Protein AF-A0A0A1D2S9-F1 (afdb_monomer_lite)

Sequence (46 aa):
MLAVVDAGEPPLQLFLGNYPLDVAKTDYTRRVAAWEAWNDISVAAV

Secondary structure (DSSP, 8-state):
--TTTS-SS--SS---SSSHHHHHHHHHHHHHHHHHHTHHHHHHT-

Radius of gyration: 16.84 Å; chains: 1; bounding box: 44×26×28 Å

Foldseek 3Di:
DPVQVVDPDRDPDDDDDDPPVVVVVVVVVVVVVVCVVCVVVVVVVD

Structure (mmCIF, N/CA/C/O backbone):
data_AF-A0A0A1D2S9-F1
#
_entry.id   AF-A0A0A1D2S9-F1
#
loop_
_atom_site.group_PDB
_atom_site.id
_atom_site.type_symbol
_atom_site.label_atom_id
_atom_site.label_alt_id
_atom_site.label_comp_id
_atom_site.label_asym_id
_atom_site.label_entity_id
_atom_site.label_seq_id
_atom_site.pdbx_PDB_ins_code
_atom_site.Cartn_x
_atom_site.Cartn_y
_atom_site.Cartn_z
_atom_site.occupancy
_atom_site.B_iso_or_equiv
_atom_site.auth_seq_id
_atom_site.auth_comp_id
_atom_site.auth_asym_id
_atom_site.auth_atom_id
_atom_site.pdbx_PDB_model_num
ATOM 1 N N . MET A 1 1 ? -23.620 3.061 17.143 1.00 59.97 1 MET A N 1
ATOM 2 C CA . MET A 1 1 ? -22.802 1.898 16.748 1.00 59.97 1 MET A CA 1
ATOM 3 C C . MET A 1 1 ? -21.678 2.378 15.860 1.00 59.97 1 MET A C 1
ATOM 5 O O . MET A 1 1 ? -21.924 3.202 14.985 1.00 59.97 1 MET A O 1
ATOM 9 N N . LEU A 1 2 ? -20.457 1.925 16.128 1.00 78.69 2 LEU A N 1
ATOM 10 C CA . LEU A 1 2 ? -19.324 2.122 15.232 1.00 78.69 2 LEU A CA 1
ATOM 11 C C . LEU A 1 2 ? -19.292 0.900 14.317 1.00 78.69 2 LEU A C 1
ATOM 13 O O . LEU A 1 2 ? -18.888 -0.163 14.767 1.00 78.69 2 LEU A O 1
ATOM 17 N N . ALA A 1 3 ? -19.698 1.050 13.054 1.00 84.56 3 ALA A N 1
ATOM 18 C CA . ALA A 1 3 ? -19.838 -0.073 12.117 1.00 84.56 3 ALA A CA 1
ATOM 19 C C . ALA A 1 3 ? -18.565 -0.934 11.969 1.00 84.56 3 ALA A C 1
ATOM 21 O O . ALA A 1 3 ? -18.652 -2.109 11.642 1.00 84.56 3 ALA A O 1
ATOM 22 N N . VAL A 1 4 ? -17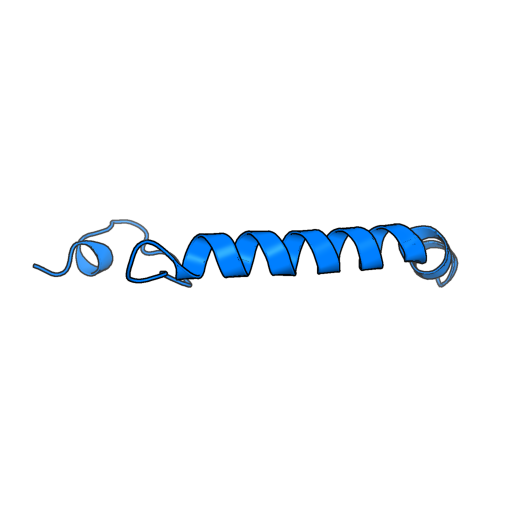.383 -0.365 12.242 1.00 86.31 4 VAL A N 1
ATOM 23 C CA . VAL A 1 4 ? -16.108 -1.100 12.266 1.00 86.31 4 VAL A CA 1
ATOM 24 C C . VAL A 1 4 ? -16.019 -2.121 13.407 1.00 86.31 4 VAL A C 1
ATOM 26 O O . VAL A 1 4 ? -15.413 -3.167 13.229 1.00 86.31 4 VAL A O 1
ATOM 29 N N . VAL A 1 5 ? -16.623 -1.839 14.563 1.00 84.81 5 VAL A N 1
ATOM 30 C CA . VAL A 1 5 ? -16.631 -2.735 15.734 1.00 84.81 5 VAL A CA 1
ATOM 31 C C . VAL A 1 5 ? -17.605 -3.893 15.522 1.00 84.81 5 VAL A C 1
ATOM 33 O O . VAL A 1 5 ? -17.377 -4.988 16.021 1.00 84.81 5 VAL A O 1
ATOM 36 N N . ASP A 1 6 ? -18.662 -3.650 14.747 1.00 89.25 6 ASP A N 1
ATOM 37 C CA . ASP A 1 6 ? -19.683 -4.645 14.414 1.00 89.25 6 ASP A CA 1
ATOM 38 C C . ASP A 1 6 ? -19.278 -5.535 13.215 1.00 89.25 6 ASP A C 1
ATOM 40 O O . ASP A 1 6 ? -20.002 -6.466 12.859 1.00 89.25 6 ASP A O 1
ATOM 44 N N . ALA A 1 7 ? -18.140 -5.261 12.564 1.00 88.31 7 ALA A N 1
ATOM 45 C CA . ALA A 1 7 ? -17.639 -6.062 11.452 1.00 88.31 7 ALA A CA 1
ATOM 46 C C . ALA A 1 7 ? -17.093 -7.407 11.958 1.00 88.31 7 ALA A C 1
ATOM 48 O O . ALA A 1 7 ? -16.256 -7.440 12.855 1.00 88.31 7 ALA A O 1
ATOM 49 N N . GLY A 1 8 ? -17.527 -8.519 11.351 1.00 92.00 8 GLY A N 1
ATOM 50 C CA . GLY A 1 8 ? -17.070 -9.863 11.738 1.00 92.00 8 GLY A CA 1
ATOM 51 C C . GLY A 1 8 ? -15.560 -10.071 11.580 1.00 92.00 8 GLY A C 1
ATOM 52 O O . GLY A 1 8 ? -14.966 -10.833 12.335 1.00 92.00 8 GLY A O 1
ATOM 53 N N . GLU A 1 9 ? -14.939 -9.350 10.646 1.00 91.50 9 GLU A N 1
ATOM 54 C CA . GLU A 1 9 ? -13.489 -9.295 10.483 1.00 91.50 9 GLU A CA 1
ATOM 55 C C . GLU A 1 9 ? -13.071 -7.836 10.235 1.00 91.50 9 GLU A C 1
ATOM 57 O O . GLU A 1 9 ? -13.127 -7.351 9.099 1.00 91.50 9 GLU A O 1
ATOM 62 N N . PRO A 1 10 ? -12.751 -7.075 11.298 1.00 88.44 10 PRO A N 1
ATOM 63 C CA . PRO A 1 10 ? -12.397 -5.674 11.153 1.00 88.44 10 PRO A CA 1
ATOM 64 C C . PRO A 1 10 ? -11.035 -5.539 10.456 1.00 88.44 10 PRO A C 1
ATOM 66 O O . PRO A 1 10 ? -10.107 -6.297 10.752 1.00 88.44 10 PRO A O 1
ATOM 69 N N . PRO A 1 11 ? -10.871 -4.560 9.550 1.00 88.81 11 PRO A N 1
ATOM 70 C CA . PRO A 1 11 ? -9.599 -4.354 8.877 1.00 88.81 11 PRO A CA 1
ATOM 71 C C . PRO A 1 11 ? -8.531 -3.883 9.872 1.00 88.81 11 PRO A C 1
ATOM 73 O O . PRO A 1 11 ? -8.808 -3.077 10.760 1.00 88.81 11 PRO A O 1
ATOM 76 N N . LEU A 1 12 ? -7.283 -4.315 9.664 1.00 90.62 12 LEU A N 1
ATOM 77 C CA . LEU A 1 12 ? -6.132 -3.872 10.465 1.00 90.62 12 LEU A CA 1
ATOM 78 C C . LEU A 1 12 ? -5.918 -2.348 10.389 1.00 90.62 12 LEU A C 1
ATOM 80 O O . L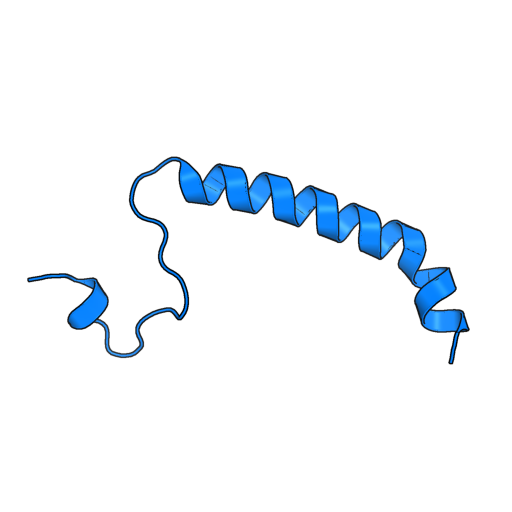EU A 1 12 ? -5.443 -1.733 11.340 1.00 90.62 12 LEU A O 1
ATOM 84 N N . GLN A 1 13 ? -6.287 -1.738 9.260 1.00 91.00 13 GLN A N 1
ATOM 85 C CA . GLN A 1 13 ? -6.236 -0.298 9.042 1.00 91.00 13 GLN A CA 1
ATOM 86 C C . GLN A 1 13 ? -7.523 0.180 8.365 1.00 91.00 13 GLN A C 1
ATOM 88 O O . GLN A 1 13 ? -7.931 -0.352 7.334 1.00 91.00 13 GLN A O 1
ATOM 93 N N . LEU A 1 14 ? -8.134 1.225 8.925 1.00 91.25 14 LEU A N 1
ATOM 94 C CA . LEU A 1 14 ? -9.327 1.876 8.389 1.00 91.25 14 LEU A CA 1
ATOM 95 C C . LEU A 1 14 ? -9.027 3.346 8.090 1.00 91.25 14 LEU A C 1
ATOM 97 O O . LEU A 1 14 ? -8.511 4.070 8.940 1.00 91.25 14 LEU A O 1
ATOM 101 N N . PHE A 1 15 ? -9.400 3.800 6.897 1.00 91.62 15 PHE A N 1
ATOM 102 C CA . PHE A 1 15 ? -9.374 5.215 6.544 1.00 91.62 15 PHE A CA 1
ATOM 103 C C . PHE A 1 15 ? -10.731 5.848 6.850 1.00 91.62 15 PHE A C 1
ATOM 105 O O . PHE A 1 15 ? -11.769 5.337 6.434 1.00 91.62 15 PHE A O 1
ATOM 112 N N . LEU A 1 16 ? -10.722 6.964 7.579 1.00 91.50 16 LEU A N 1
ATOM 113 C CA . LEU A 1 16 ? -11.927 7.724 7.905 1.00 91.50 16 LEU A CA 1
ATOM 114 C C . LEU A 1 16 ? -12.032 8.946 6.987 1.00 91.50 16 LEU A C 1
ATOM 116 O O . LEU A 1 16 ? -11.094 9.734 6.886 1.00 91.50 16 LEU A O 1
ATOM 120 N N . GLY A 1 17 ? -13.185 9.111 6.337 1.00 89.62 17 GLY A N 1
ATOM 121 C CA . GLY A 1 17 ? -13.406 10.146 5.323 1.00 89.62 17 GLY A CA 1
ATOM 122 C C . GLY A 1 17 ? -13.094 9.674 3.897 1.00 89.62 17 GLY A C 1
ATOM 123 O O . GLY A 1 17 ? -12.644 8.553 3.680 1.00 89.62 17 GLY A O 1
ATOM 124 N N . ASN A 1 18 ? -13.368 10.527 2.907 1.00 90.00 18 ASN A N 1
ATOM 125 C CA . ASN A 1 18 ? -13.297 10.172 1.481 1.00 90.00 18 ASN A CA 1
ATOM 126 C C . ASN A 1 18 ? -11.925 10.412 0.828 1.00 90.00 18 ASN A C 1
ATOM 128 O O . ASN A 1 18 ? -11.660 9.867 -0.232 1.00 90.00 18 ASN A O 1
ATOM 132 N N . TYR A 1 19 ? -11.056 11.207 1.446 1.00 92.94 19 TYR A N 1
ATOM 133 C CA . TYR A 1 19 ? -9.781 11.632 0.864 1.00 92.94 19 TYR A CA 1
ATOM 134 C C . TYR A 1 19 ? -8.568 10.734 1.190 1.00 92.94 19 TYR A C 1
ATOM 136 O O . TYR A 1 19 ? -7.750 10.490 0.300 1.00 92.94 19 TYR A O 1
ATOM 144 N N . PRO A 1 20 ? -8.401 10.203 2.421 1.00 93.88 20 PRO A N 1
ATOM 145 C CA . PRO A 1 20 ? -7.157 9.521 2.794 1.00 93.88 20 PRO A CA 1
ATOM 146 C C . PRO A 1 20 ? -6.841 8.269 1.966 1.00 93.88 20 PRO A C 1
ATOM 148 O O . PRO A 1 20 ? -5.671 7.980 1.715 1.00 93.88 20 PRO A O 1
ATOM 151 N N . LEU A 1 21 ? -7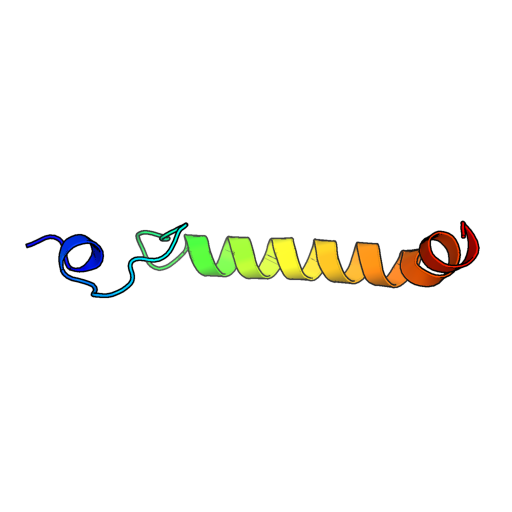.870 7.545 1.511 1.00 94.06 21 LEU A N 1
ATOM 152 C CA . LEU A 1 21 ? -7.691 6.351 0.686 1.00 94.06 21 LEU A CA 1
ATOM 153 C C . LEU A 1 21 ? -7.058 6.685 -0.674 1.00 94.06 21 LEU A C 1
ATOM 155 O O . LEU A 1 21 ? -6.208 5.937 -1.153 1.00 94.06 21 LEU A O 1
ATOM 159 N N . ASP A 1 22 ? -7.429 7.809 -1.283 1.00 95.00 22 ASP A N 1
ATOM 160 C CA . ASP A 1 22 ? -6.912 8.207 -2.596 1.00 95.00 22 ASP A 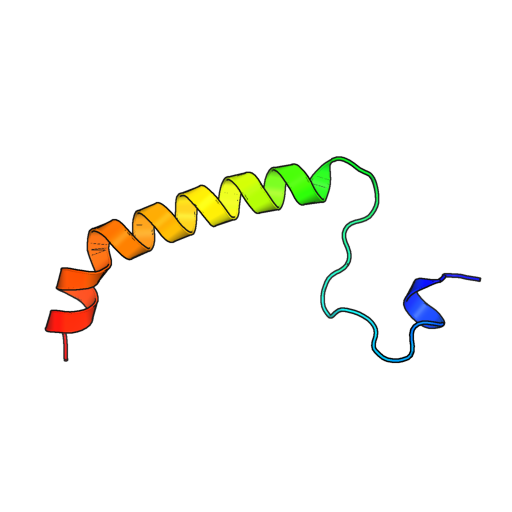CA 1
ATOM 161 C C . ASP A 1 22 ? -5.453 8.672 -2.521 1.00 95.00 22 ASP A C 1
ATOM 163 O O . ASP A 1 22 ? -4.639 8.352 -3.395 1.00 95.00 22 ASP A O 1
ATOM 167 N N . VAL A 1 23 ? -5.087 9.345 -1.426 1.00 95.75 23 VAL A N 1
ATOM 168 C CA . VAL A 1 23 ? -3.687 9.679 -1.126 1.00 95.75 23 VAL A CA 1
ATOM 169 C C . VAL A 1 23 ? -2.861 8.407 -0.950 1.00 95.75 23 VAL A C 1
ATOM 171 O O . VAL A 1 23 ? -1.809 8.275 -1.576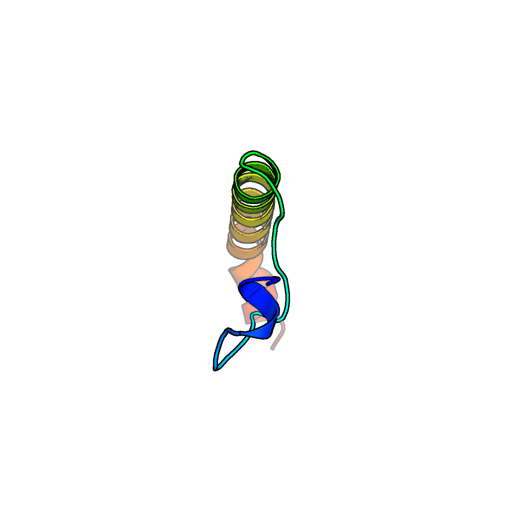 1.00 95.75 23 VAL A O 1
ATOM 174 N N . ALA A 1 24 ? -3.352 7.450 -0.154 1.00 95.31 24 ALA A N 1
ATOM 175 C CA . ALA A 1 24 ? -2.663 6.182 0.066 1.00 95.31 24 ALA A CA 1
ATOM 176 C C . ALA A 1 24 ? -2.467 5.416 -1.251 1.00 95.31 24 ALA A C 1
ATOM 178 O O . ALA A 1 24 ? -1.352 4.998 -1.553 1.00 95.31 24 ALA A O 1
ATOM 179 N N . LYS A 1 25 ? -3.510 5.299 -2.083 1.00 95.75 25 LYS A N 1
ATOM 180 C CA . LYS A 1 25 ? -3.418 4.661 -3.409 1.00 95.75 25 LYS A CA 1
ATOM 181 C C . LYS A 1 25 ? -2.343 5.301 -4.282 1.00 95.75 25 LYS A C 1
ATOM 183 O O . LYS A 1 25 ? -1.546 4.590 -4.893 1.00 95.75 25 LYS A O 1
ATOM 188 N N . THR A 1 26 ? -2.309 6.630 -4.328 1.00 97.00 26 THR A N 1
ATOM 189 C CA . THR A 1 26 ? -1.321 7.374 -5.119 1.00 97.00 26 THR A CA 1
ATOM 190 C C . THR A 1 26 ? 0.101 7.084 -4.644 1.00 97.00 26 THR A C 1
ATOM 192 O O . THR A 1 26 ? 0.981 6.801 -5.456 1.00 97.00 26 THR A O 1
ATOM 195 N N . ASP A 1 27 ? 0.329 7.129 -3.334 1.00 97.00 27 ASP A N 1
ATOM 196 C CA . ASP A 1 27 ? 1.649 6.902 -2.751 1.00 97.00 27 ASP A CA 1
ATOM 197 C C . ASP A 1 27 ? 2.119 5.450 -2.932 1.00 97.00 27 ASP A C 1
ATOM 199 O O . ASP A 1 27 ? 3.228 5.213 -3.411 1.00 97.00 27 ASP A O 1
ATOM 203 N N . TYR A 1 28 ? 1.255 4.469 -2.657 1.00 96.75 28 TYR A N 1
ATOM 204 C CA . TYR A 1 28 ? 1.573 3.056 -2.877 1.00 96.75 28 TYR A CA 1
ATOM 205 C C . TYR A 1 28 ? 1.864 2.750 -4.343 1.00 96.75 28 TYR A C 1
ATOM 207 O O . TYR A 1 28 ? 2.818 2.032 -4.623 1.00 96.75 28 TYR A O 1
ATOM 215 N N . THR A 1 29 ? 1.116 3.339 -5.278 1.00 98.00 29 THR A N 1
ATOM 216 C CA . THR A 1 29 ? 1.381 3.166 -6.715 1.00 98.00 29 THR A CA 1
ATOM 217 C C . THR A 1 29 ? 2.787 3.651 -7.077 1.00 98.00 29 THR A C 1
ATOM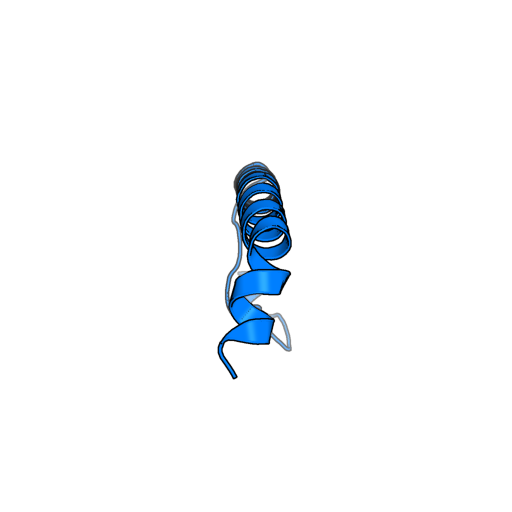 219 O O . THR A 1 29 ? 3.520 2.958 -7.777 1.00 98.00 29 THR A O 1
ATOM 222 N N . ARG A 1 30 ? 3.208 4.811 -6.551 1.00 97.88 30 ARG A N 1
ATOM 223 C CA . ARG A 1 30 ? 4.570 5.336 -6.763 1.00 97.88 30 ARG A CA 1
ATOM 224 C C . ARG A 1 30 ? 5.636 4.420 -6.168 1.00 97.88 30 ARG A C 1
ATOM 226 O O . ARG A 1 30 ? 6.658 4.188 -6.807 1.00 97.88 30 ARG A O 1
ATOM 233 N N . ARG A 1 31 ? 5.404 3.905 -4.958 1.00 97.75 31 ARG A N 1
ATOM 234 C CA . ARG A 1 31 ? 6.332 2.990 -4.278 1.00 97.75 31 ARG A CA 1
ATOM 235 C C . ARG A 1 31 ? 6.480 1.672 -5.027 1.00 97.75 31 ARG A C 1
ATOM 237 O O . ARG A 1 31 ? 7.605 1.244 -5.240 1.00 97.75 31 ARG A O 1
ATOM 244 N N . VAL A 1 32 ? 5.373 1.073 -5.463 1.00 97.94 32 VAL A N 1
ATOM 245 C CA . VAL A 1 32 ? 5.389 -0.173 -6.240 1.00 97.94 32 VAL A CA 1
ATOM 246 C C . VAL A 1 32 ? 6.157 0.022 -7.542 1.00 97.94 32 VAL A C 1
ATOM 248 O O . VAL A 1 32 ? 7.070 -0.750 -7.803 1.00 97.94 32 VAL A O 1
ATOM 251 N N . ALA A 1 33 ? 5.893 1.099 -8.289 1.00 98.25 33 ALA A N 1
ATOM 252 C CA . ALA A 1 33 ? 6.643 1.399 -9.510 1.00 98.25 33 ALA A CA 1
ATOM 253 C C . ALA A 1 33 ? 8.152 1.559 -9.247 1.00 98.25 33 ALA A C 1
ATOM 255 O O . ALA A 1 33 ? 8.981 1.091 -10.026 1.00 98.25 33 ALA A O 1
ATOM 256 N N . ALA A 1 34 ? 8.521 2.197 -8.130 1.00 97.56 34 ALA A N 1
ATOM 257 C CA . ALA A 1 34 ? 9.916 2.299 -7.722 1.00 97.56 34 ALA A CA 1
ATOM 258 C C . ALA A 1 34 ? 10.513 0.927 -7.378 1.00 97.56 34 ALA A C 1
ATOM 260 O O . ALA A 1 34 ? 11.638 0.653 -7.764 1.00 97.56 34 ALA A O 1
ATOM 261 N N . TRP A 1 35 ? 9.791 0.047 -6.689 1.00 97.44 35 TRP A N 1
ATOM 262 C CA . TRP A 1 35 ? 10.286 -1.298 -6.383 1.00 97.44 35 TRP A CA 1
ATOM 263 C C . TRP A 1 35 ? 10.426 -2.165 -7.634 1.00 97.44 35 TRP A C 1
ATOM 265 O O . TRP A 1 35 ? 11.442 -2.835 -7.796 1.00 97.44 35 TRP A O 1
ATOM 275 N N . GLU A 1 36 ? 9.458 -2.104 -8.547 1.00 97.50 36 GLU A N 1
ATOM 276 C CA . GLU A 1 36 ? 9.493 -2.819 -9.827 1.00 97.50 36 GLU A CA 1
ATOM 277 C C . GLU A 1 36 ? 10.695 -2.398 -10.681 1.00 97.50 36 GLU A C 1
ATOM 279 O O . GLU A 1 36 ? 11.356 -3.252 -11.270 1.00 97.50 36 GLU A O 1
ATOM 284 N N . ALA A 1 37 ? 11.038 -1.106 -10.685 1.00 97.88 37 ALA A N 1
ATOM 285 C CA . ALA A 1 37 ? 12.190 -0.580 -11.418 1.00 97.88 37 ALA A CA 1
ATOM 286 C C . ALA A 1 37 ? 13.552 -1.087 -10.907 1.00 97.88 37 ALA A C 1
ATOM 288 O O . ALA A 1 37 ? 14.531 -1.001 -11.640 1.00 97.88 37 ALA A O 1
ATOM 289 N N . TRP A 1 38 ? 13.619 -1.593 -9.671 1.00 97.00 38 TRP A N 1
ATOM 290 C CA . TRP A 1 38 ? 14.835 -2.135 -9.044 1.00 97.00 38 TRP A CA 1
ATOM 291 C C . TRP A 1 38 ? 14.710 -3.637 -8.739 1.00 97.00 38 TRP A C 1
ATOM 293 O O . TRP A 1 38 ? 15.489 -4.204 -7.959 1.00 97.00 38 TRP A O 1
ATOM 303 N N . ASN A 1 39 ? 13.695 -4.291 -9.310 1.00 97.19 39 ASN A N 1
ATOM 304 C CA . ASN A 1 39 ? 13.405 -5.687 -9.022 1.00 97.19 39 ASN A CA 1
ATOM 305 C C . ASN A 1 39 ? 14.489 -6.618 -9.580 1.00 97.19 39 ASN A C 1
ATOM 307 O O . ASN A 1 39 ? 14.826 -7.609 -8.944 1.00 97.19 39 ASN A O 1
ATOM 311 N N . ASP A 1 40 ? 15.076 -6.285 -10.727 1.00 96.06 40 ASP A N 1
ATOM 312 C CA . ASP A 1 40 ? 16.178 -7.032 -11.339 1.00 96.06 40 ASP A CA 1
ATOM 313 C C . ASP A 1 40 ? 17.407 -7.111 -10.420 1.00 96.06 40 ASP A C 1
ATOM 315 O O . ASP A 1 40 ? 17.925 -8.202 -10.178 1.00 96.06 40 ASP A O 1
ATOM 319 N N . ILE A 1 41 ? 17.815 -5.981 -9.836 1.00 95.94 41 ILE A N 1
ATOM 320 C CA . ILE A 1 41 ? 18.922 -5.907 -8.872 1.00 95.94 41 ILE A CA 1
ATOM 321 C C . ILE A 1 41 ? 18.585 -6.709 -7.612 1.00 95.94 41 ILE A C 1
ATOM 323 O O . ILE A 1 41 ? 19.425 -7.447 -7.101 1.00 95.94 41 ILE A O 1
ATOM 327 N N . SER A 1 42 ? 17.350 -6.583 -7.123 1.00 94.56 42 SER A N 1
ATOM 328 C CA . SER A 1 42 ? 16.895 -7.277 -5.913 1.00 94.56 42 SER A CA 1
ATOM 329 C C . SER A 1 42 ? 16.866 -8.798 -6.094 1.00 94.56 42 SER A C 1
ATOM 331 O O . SER A 1 42 ? 17.266 -9.530 -5.192 1.00 94.56 42 SER A O 1
ATOM 333 N N . VAL A 1 43 ? 16.429 -9.277 -7.262 1.00 95.75 43 VAL A N 1
ATOM 334 C CA . VAL A 1 43 ? 16.390 -10.707 -7.607 1.00 95.75 43 VAL A CA 1
ATOM 335 C C . VAL A 1 43 ? 17.795 -11.267 -7.829 1.00 95.75 43 VAL A C 1
ATOM 337 O O . VAL A 1 43 ? 18.066 -12.391 -7.421 1.00 95.75 43 VAL A O 1
ATOM 340 N N . ALA A 1 44 ? 18.697 -10.493 -8.437 1.00 95.31 44 ALA A N 1
ATOM 341 C CA . ALA A 1 44 ? 20.074 -10.914 -8.699 1.00 95.31 44 ALA A CA 1
ATOM 342 C C . ALA A 1 44 ? 20.973 -10.956 -7.446 1.00 95.31 44 ALA A C 1
ATOM 344 O O . ALA A 1 44 ? 22.095 -11.450 -7.523 1.00 95.31 44 ALA A O 1
ATOM 345 N N . ALA A 1 45 ? 20.516 -10.421 -6.309 1.00 89.19 45 ALA A N 1
ATOM 346 C CA . ALA A 1 45 ? 21.270 -10.394 -5.055 1.00 89.19 45 ALA A CA 1
ATOM 347 C C . ALA A 1 45 ? 21.245 -11.725 -4.269 1.00 89.19 45 ALA A C 1
ATOM 349 O O . ALA A 1 45 ? 21.874 -11.806 -3.211 1.00 89.19 45 ALA A O 1
ATOM 350 N N . VAL A 1 46 ? 20.516 -12.736 -4.760 1.00 69.19 46 VAL A N 1
ATOM 351 C CA . VAL A 1 46 ? 20.417 -14.097 -4.195 1.00 69.19 46 VAL A CA 1
ATOM 352 C C . VAL A 1 46 ? 21.347 -15.045 -4.941 1.00 69.19 46 VAL A C 1
ATOM 354 O O . VAL A 1 46 ? 22.043 -15.825 -4.253 1.00 69.19 46 VAL A O 1
#

pLDDT: mean 92.0, std 7.34, range [59.97, 98.25]